Protein AF-A0A7Y5W2C7-F1 (afdb_monomer)

pLDDT: mean 95.25, std 6.73, range [52.44, 98.62]

Secondary structure (DSSP, 8-state):
-PPPHHHHHHHHHHT--GGG--TTTHHHHHHH-HHHHHHHHHHHHHT-TT--SHHHHHHHHHHHHHHHGGGS-HHHHHHHHHHHHHHHHHH-

Foldseek 3Di:
DPQDVLLVVLCVLVVHDSVPDDLVCLQVSLVVPLLSVLVSLLVVLVPDPQNPADVVSLVSLVVVQVVNPPSHDPVSSVSNSVSNVVVRVVVD

Sequence (92 aa):
MPPDLRLIQLARILGLDPAALSLAAAPSLFEAHPETLAAAFFAEAAANDDVTGPASALDYLDLRLDGFGDLVPAAAASRIRAAFEVCLNAWR

Structure (mmCIF, N/CA/C/O backbone):
data_AF-A0A7Y5W2C7-F1
#
_entry.id   AF-A0A7Y5W2C7-F1
#
loop_
_atom_site.group_PDB
_atom_site.id
_atom_site.type_symbol
_atom_site.label_atom_id
_atom_site.label_alt_id
_atom_site.label_comp_id
_atom_site.label_asym_id
_atom_site.label_entity_id
_atom_site.label_seq_id
_atom_site.pdbx_PDB_ins_code
_atom_site.Cartn_x
_atom_site.Cartn_y
_atom_site.Cartn_z
_atom_site.occupancy
_atom_site.B_iso_or_equiv
_atom_site.auth_seq_id
_atom_site.auth_comp_id
_atom_site.auth_asym_id
_atom_site.auth_atom_id
_atom_site.pdbx_PDB_model_num
ATOM 1 N N . MET A 1 1 ? 19.651 -13.077 -10.379 1.00 52.44 1 MET A N 1
ATOM 2 C CA . MET A 1 1 ? 19.216 -12.405 -9.136 1.00 52.44 1 MET A CA 1
ATOM 3 C C . MET A 1 1 ? 17.797 -12.857 -8.841 1.00 52.44 1 MET A C 1
ATOM 5 O O . MET A 1 1 ? 17.064 -13.042 -9.808 1.00 52.44 1 MET A O 1
ATOM 9 N N . PRO A 1 2 ? 17.423 -13.109 -7.577 1.00 66.00 2 PRO A N 1
ATOM 10 C CA . PRO A 1 2 ? 16.026 -13.364 -7.242 1.00 66.00 2 PRO A CA 1
ATOM 11 C C . PRO A 1 2 ? 15.167 -12.148 -7.643 1.00 66.00 2 PRO A C 1
ATOM 13 O O . PRO A 1 2 ? 15.674 -11.024 -7.597 1.00 66.00 2 PRO A O 1
ATOM 16 N N . PRO A 1 3 ? 13.912 -12.354 -8.076 1.00 78.12 3 PRO A N 1
ATOM 17 C CA . PRO A 1 3 ? 13.012 -11.252 -8.400 1.00 78.12 3 PRO A CA 1
ATOM 18 C C . PRO A 1 3 ? 12.757 -10.387 -7.158 1.00 78.12 3 PRO A C 1
ATOM 20 O O . PRO A 1 3 ? 12.626 -10.914 -6.052 1.00 78.12 3 PRO A O 1
ATOM 23 N N . ASP A 1 4 ? 12.702 -9.062 -7.336 1.00 91.00 4 ASP A N 1
ATOM 24 C CA . ASP A 1 4 ? 12.402 -8.138 -6.238 1.00 91.00 4 ASP A CA 1
ATOM 25 C C . ASP A 1 4 ? 10.981 -8.419 -5.724 1.00 91.00 4 ASP A C 1
ATOM 27 O O . ASP A 1 4 ? 9.995 -8.293 -6.458 1.00 91.00 4 ASP A O 1
ATOM 31 N N . LEU A 1 5 ? 10.879 -8.836 -4.458 1.00 94.19 5 LEU A N 1
ATOM 32 C CA . LEU A 1 5 ? 9.613 -9.225 -3.836 1.00 94.19 5 LEU A CA 1
ATOM 33 C C . LEU A 1 5 ? 8.600 -8.076 -3.825 1.00 94.19 5 LEU A C 1
ATOM 35 O O . LEU A 1 5 ? 7.399 -8.340 -3.892 1.00 94.19 5 LEU A O 1
ATOM 39 N N . ARG A 1 6 ? 9.058 -6.818 -3.800 1.00 95.62 6 ARG A N 1
ATOM 40 C CA . ARG A 1 6 ? 8.182 -5.642 -3.864 1.00 95.62 6 ARG A CA 1
ATOM 41 C C . ARG A 1 6 ? 7.473 -5.579 -5.214 1.00 95.62 6 ARG A C 1
ATOM 43 O O . ARG A 1 6 ? 6.261 -5.397 -5.260 1.00 95.62 6 ARG A O 1
ATOM 50 N N . LEU A 1 7 ? 8.188 -5.824 -6.313 1.00 95.69 7 LEU A N 1
ATOM 51 C CA . LEU A 1 7 ? 7.584 -5.851 -7.649 1.00 95.69 7 LEU A CA 1
ATOM 52 C C . LEU A 1 7 ? 6.590 -7.001 -7.801 1.00 95.69 7 LEU A C 1
ATOM 54 O O . LEU A 1 7 ? 5.524 -6.797 -8.370 1.00 95.69 7 LEU A O 1
ATOM 58 N N . ILE A 1 8 ? 6.890 -8.178 -7.245 1.00 95.69 8 ILE A N 1
ATOM 59 C CA . ILE A 1 8 ? 5.954 -9.314 -7.252 1.00 95.69 8 ILE A CA 1
ATOM 60 C C . ILE A 1 8 ? 4.672 -8.970 -6.486 1.00 95.69 8 ILE A C 1
ATOM 62 O O . ILE A 1 8 ? 3.573 -9.252 -6.964 1.00 95.69 8 ILE A O 1
ATOM 66 N N . GLN A 1 9 ? 4.794 -8.358 -5.305 1.00 95.56 9 GLN A N 1
ATOM 67 C CA . GLN A 1 9 ? 3.631 -7.952 -4.515 1.00 95.56 9 GLN A CA 1
ATOM 68 C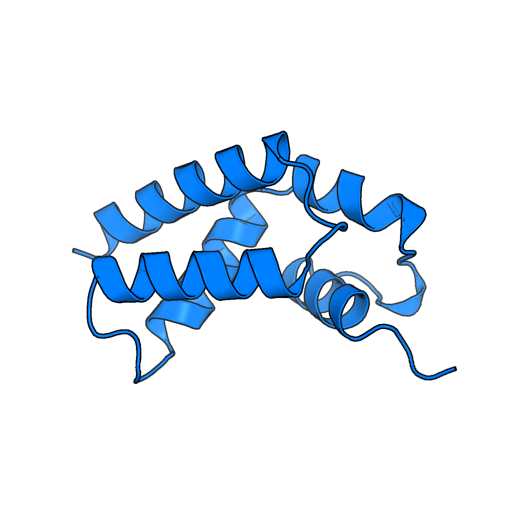 C . GLN A 1 9 ? 2.798 -6.897 -5.246 1.00 95.56 9 GLN A C 1
ATOM 70 O O . GLN A 1 9 ? 1.579 -7.044 -5.324 1.00 95.56 9 GLN A O 1
ATOM 75 N N . LEU A 1 10 ? 3.444 -5.885 -5.831 1.00 96.69 10 LEU A N 1
ATOM 76 C CA . LEU A 1 10 ? 2.770 -4.852 -6.616 1.00 96.69 10 LEU A CA 1
ATOM 77 C C . LEU A 1 10 ? 2.037 -5.452 -7.825 1.00 96.69 10 LEU A C 1
ATOM 79 O O . LEU A 1 10 ? 0.870 -5.140 -8.052 1.00 96.69 10 LEU A O 1
ATOM 83 N N . ALA A 1 11 ? 2.691 -6.364 -8.552 1.00 96.50 11 ALA A N 1
ATOM 84 C CA . ALA A 1 11 ? 2.098 -7.088 -9.673 1.00 96.50 11 ALA A CA 1
ATOM 85 C C . ALA A 1 11 ? 0.830 -7.826 -9.254 1.00 96.50 11 ALA A C 1
ATOM 87 O O . ALA A 1 11 ? -0.218 -7.677 -9.875 1.00 96.50 11 ALA A O 1
ATOM 88 N N . ARG A 1 12 ? 0.919 -8.587 -8.156 1.00 96.50 12 ARG A N 1
ATOM 89 C CA . ARG A 1 12 ? -0.195 -9.365 -7.614 1.00 96.50 12 ARG A CA 1
ATOM 90 C C . ARG A 1 12 ? -1.376 -8.469 -7.256 1.00 96.50 12 ARG A C 1
ATOM 92 O O . ARG A 1 12 ? -2.504 -8.818 -7.584 1.00 96.50 12 ARG A O 1
ATOM 99 N N . ILE A 1 13 ? -1.122 -7.342 -6.589 1.00 96.81 13 ILE A N 1
ATOM 100 C CA . ILE A 1 13 ? -2.175 -6.406 -6.174 1.00 96.81 13 ILE A CA 1
ATOM 101 C C . ILE A 1 13 ? -2.878 -5.799 -7.393 1.00 96.81 13 ILE A C 1
ATOM 103 O O . ILE A 1 13 ? -4.102 -5.699 -7.410 1.00 96.81 13 ILE A O 1
ATOM 107 N N . LEU A 1 14 ? -2.114 -5.423 -8.420 1.00 96.62 14 LEU A N 1
ATOM 108 C CA . LEU A 1 14 ? -2.645 -4.778 -9.622 1.00 96.62 14 LEU A CA 1
ATOM 109 C C . LEU A 1 14 ? -3.108 -5.769 -10.705 1.00 96.62 14 LEU A C 1
ATOM 111 O O . LEU A 1 14 ? -3.572 -5.340 -11.759 1.00 96.62 14 LEU A O 1
ATOM 115 N N . GLY A 1 15 ? -2.981 -7.081 -10.476 1.00 96.25 15 GLY A N 1
ATOM 116 C CA . GLY A 1 15 ? -3.311 -8.109 -11.469 1.00 96.25 15 GLY A CA 1
ATOM 117 C C . GLY A 1 15 ? -2.418 -8.072 -12.716 1.00 96.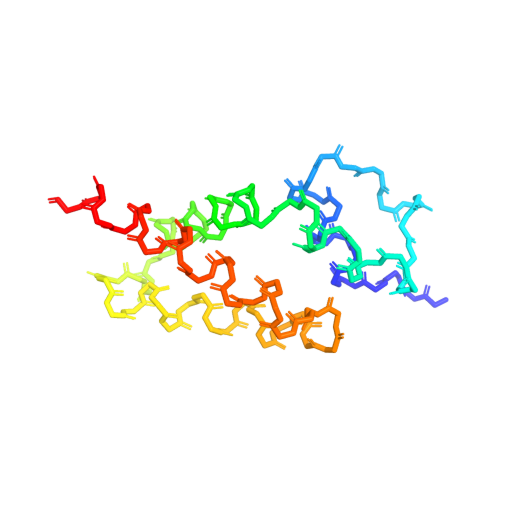25 15 GLY A C 1
ATOM 118 O O . GLY A 1 15 ? -2.875 -8.399 -13.809 1.00 96.25 15 GLY A O 1
ATOM 119 N N . LEU A 1 16 ? -1.162 -7.646 -12.566 1.00 95.56 16 LEU A N 1
ATOM 120 C CA . LEU A 1 16 ? -0.178 -7.525 -13.643 1.00 95.56 16 LEU A CA 1
ATOM 121 C C . LEU A 1 16 ? 0.780 -8.722 -13.668 1.00 95.56 16 LEU A C 1
ATOM 123 O O . LEU A 1 16 ? 0.964 -9.416 -12.668 1.00 95.56 16 LEU A O 1
ATOM 127 N N . ASP A 1 17 ? 1.442 -8.926 -14.806 1.00 93.56 17 ASP A N 1
ATOM 128 C CA . ASP A 1 17 ? 2.554 -9.872 -14.919 1.00 93.56 17 ASP A CA 1
ATOM 129 C C . ASP A 1 17 ? 3.806 -9.312 -14.205 1.00 93.56 17 ASP A C 1
ATOM 131 O O . ASP A 1 17 ? 4.301 -8.248 -14.599 1.00 93.56 17 ASP A O 1
ATOM 135 N N . PRO A 1 18 ? 4.365 -10.005 -13.189 1.00 90.56 18 PRO A N 1
ATOM 136 C CA . PRO A 1 18 ? 5.601 -9.593 -12.525 1.00 90.56 18 PRO A CA 1
ATOM 137 C C . PR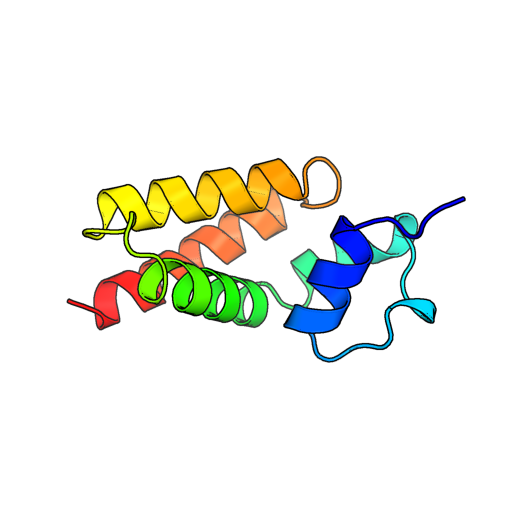O A 1 18 ? 6.782 -9.390 -13.479 1.00 90.56 18 PRO A C 1
ATOM 139 O O . PRO A 1 18 ? 7.623 -8.528 -13.225 1.00 90.56 18 PRO A O 1
ATOM 142 N N . ALA A 1 19 ? 6.859 -10.159 -14.570 1.00 90.00 19 ALA A N 1
ATOM 143 C CA . ALA A 1 19 ? 7.950 -10.059 -15.538 1.00 90.00 19 ALA A CA 1
ATOM 144 C C . ALA A 1 19 ? 7.880 -8.780 -16.392 1.00 90.00 19 ALA A C 1
ATOM 146 O O . ALA A 1 19 ? 8.889 -8.372 -16.966 1.00 90.00 19 ALA A O 1
ATOM 147 N N . ALA A 1 20 ? 6.711 -8.134 -16.456 1.00 88.75 20 ALA A N 1
ATOM 148 C CA . ALA A 1 20 ? 6.508 -6.876 -17.172 1.00 88.75 20 ALA A CA 1
ATOM 149 C C . ALA A 1 20 ? 6.859 -5.636 -16.327 1.00 88.75 20 ALA A C 1
ATOM 151 O O . ALA A 1 20 ? 6.851 -4.515 -16.839 1.00 88.75 20 ALA A O 1
ATOM 152 N N . LEU A 1 21 ? 7.160 -5.816 -15.038 1.00 93.19 21 LEU A N 1
ATOM 153 C CA . LEU A 1 21 ? 7.441 -4.729 -14.107 1.00 93.19 21 LEU A CA 1
ATOM 154 C C . LEU A 1 21 ? 8.936 -4.463 -13.967 1.00 93.19 21 LEU A C 1
ATOM 156 O O . LEU A 1 21 ? 9.776 -5.358 -14.021 1.00 93.19 21 LEU A O 1
ATOM 160 N N . SER A 1 22 ? 9.265 -3.199 -13.721 1.00 94.50 22 SER A N 1
ATOM 161 C CA . SER A 1 22 ? 10.623 -2.766 -13.406 1.00 94.50 22 SER A CA 1
ATOM 162 C C . SER A 1 22 ? 10.606 -1.770 -12.254 1.00 94.50 22 SER A C 1
ATOM 164 O O . SER A 1 22 ? 9.624 -1.053 -12.060 1.00 94.50 22 SER A O 1
ATOM 166 N N . LEU A 1 23 ? 11.715 -1.690 -11.514 1.00 93.88 23 LEU A N 1
ATOM 167 C CA . LEU A 1 23 ? 11.866 -0.735 -10.410 1.00 93.88 23 LEU A CA 1
ATOM 168 C C . LEU A 1 23 ? 11.687 0.714 -10.876 1.00 93.88 23 LEU A C 1
ATOM 170 O O . LEU A 1 23 ? 11.079 1.507 -10.172 1.00 93.88 23 LEU A O 1
ATOM 174 N N . ALA A 1 24 ? 12.151 1.040 -12.085 1.00 94.56 24 ALA A N 1
ATOM 175 C CA . ALA A 1 24 ? 12.020 2.380 -12.649 1.00 94.56 24 ALA A CA 1
ATOM 176 C C . ALA A 1 24 ? 10.561 2.764 -12.959 1.00 94.56 24 ALA A C 1
ATOM 178 O O . ALA A 1 24 ? 10.212 3.935 -12.868 1.00 94.56 24 ALA A O 1
ATOM 179 N N . ALA A 1 25 ? 9.714 1.793 -13.318 1.00 94.06 25 ALA A N 1
ATOM 180 C CA . ALA A 1 25 ? 8.309 2.032 -13.658 1.00 94.06 25 ALA A CA 1
ATOM 181 C C . ALA A 1 25 ? 7.355 1.892 -12.458 1.00 94.06 25 ALA A C 1
ATOM 183 O O . ALA A 1 25 ? 6.227 2.379 -12.515 1.00 94.06 25 ALA A O 1
ATOM 184 N N . ALA A 1 26 ? 7.786 1.233 -11.376 1.00 96.12 26 ALA A N 1
ATOM 185 C CA . ALA A 1 26 ? 6.947 0.979 -10.208 1.00 96.12 26 ALA A CA 1
ATOM 186 C C . ALA A 1 26 ? 6.367 2.255 -9.563 1.00 96.12 26 ALA A C 1
ATOM 188 O O . ALA A 1 26 ? 5.162 2.254 -9.308 1.00 96.12 26 ALA A O 1
ATOM 189 N N . PRO A 1 27 ? 7.123 3.359 -9.379 1.00 97.56 27 PRO A N 1
ATOM 190 C CA . PRO A 1 27 ? 6.573 4.594 -8.816 1.00 97.56 27 PRO A CA 1
ATOM 191 C C . PRO A 1 27 ? 5.343 5.126 -9.561 1.00 97.56 27 PRO A C 1
ATOM 193 O O . PRO A 1 27 ? 4.359 5.520 -8.936 1.00 97.56 27 PRO A O 1
ATOM 196 N N . SER A 1 28 ? 5.344 5.064 -10.896 1.00 97.06 28 SER A N 1
ATOM 197 C CA . SER A 1 28 ? 4.213 5.525 -11.711 1.00 97.06 28 SER A CA 1
ATOM 198 C C . SER A 1 28 ? 2.953 4.678 -11.517 1.00 97.06 28 SER A C 1
ATOM 200 O O . SER A 1 28 ? 1.847 5.182 -11.688 1.00 97.06 28 SER A O 1
ATOM 202 N N . LEU A 1 29 ? 3.088 3.409 -11.122 1.00 97.56 29 LEU A N 1
ATOM 203 C CA . LEU A 1 29 ? 1.940 2.551 -10.819 1.00 97.56 29 LEU A CA 1
ATOM 204 C C . LEU A 1 29 ? 1.296 2.909 -9.481 1.00 97.56 29 LEU A C 1
ATOM 206 O O . LEU A 1 29 ? 0.071 2.881 -9.376 1.00 97.56 29 LEU A O 1
ATOM 210 N N . PHE A 1 30 ? 2.097 3.304 -8.486 1.00 97.94 30 PHE A N 1
ATOM 211 C CA . PHE A 1 30 ? 1.575 3.851 -7.232 1.00 97.94 30 PHE A CA 1
ATOM 212 C C . PHE A 1 30 ? 0.772 5.134 -7.467 1.00 97.94 30 PHE A C 1
ATOM 214 O O . PHE A 1 30 ? -0.286 5.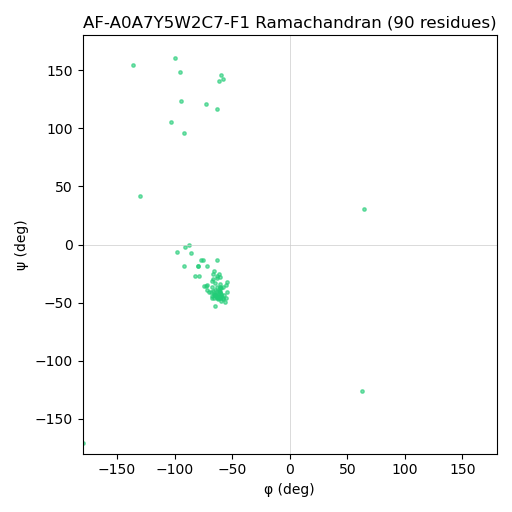322 -6.870 1.00 97.94 30 PHE A O 1
ATOM 221 N N . GLU A 1 31 ? 1.237 6.002 -8.366 1.00 97.25 31 GLU A N 1
ATOM 222 C CA . GLU A 1 31 ? 0.534 7.242 -8.716 1.00 97.25 31 GLU A CA 1
ATOM 223 C C . GLU A 1 31 ? -0.739 7.012 -9.542 1.00 97.25 31 GLU A C 1
ATOM 225 O O . GLU A 1 31 ? -1.719 7.752 -9.379 1.00 97.25 31 GLU A O 1
ATOM 230 N N . ALA A 1 32 ? -0.727 5.999 -10.414 1.00 97.88 32 ALA A N 1
ATOM 231 C CA . ALA A 1 32 ? -1.839 5.669 -11.301 1.00 97.88 32 ALA A CA 1
ATOM 232 C C . ALA A 1 32 ? -2.970 4.892 -10.610 1.00 97.88 32 ALA A C 1
ATOM 234 O O . ALA A 1 32 ? -4.118 4.997 -11.039 1.00 97.88 32 ALA A O 1
ATOM 235 N N . HIS A 1 33 ? -2.665 4.129 -9.554 1.00 97.88 33 HIS A N 1
ATOM 236 C CA . HIS A 1 33 ? -3.622 3.219 -8.910 1.00 97.88 33 HIS A CA 1
ATOM 237 C C . HIS A 1 33 ? -3.724 3.343 -7.373 1.00 97.88 33 HIS A C 1
ATOM 239 O O . HIS A 1 33 ? -3.814 2.315 -6.693 1.00 97.88 33 HIS A O 1
ATOM 245 N N . PRO A 1 34 ? -3.730 4.550 -6.774 1.00 97.81 34 PRO A N 1
ATOM 246 C CA . PRO A 1 34 ? -3.692 4.677 -5.320 1.00 97.81 34 PRO A CA 1
ATOM 247 C C . PRO A 1 34 ? -4.942 4.109 -4.637 1.00 97.81 34 PRO A C 1
ATOM 249 O O . PRO A 1 34 ? -4.832 3.532 -3.558 1.00 97.81 34 PRO A O 1
ATOM 252 N N . GLU A 1 35 ? -6.117 4.200 -5.260 1.00 97.88 35 GLU A N 1
ATOM 253 C CA . GLU A 1 35 ? -7.368 3.682 -4.699 1.00 97.88 35 GLU A CA 1
ATOM 254 C C . GLU A 1 35 ? -7.413 2.145 -4.728 1.00 97.88 35 GLU A C 1
ATOM 256 O O . GLU A 1 35 ? -7.845 1.516 -3.761 1.00 97.88 35 GLU A O 1
ATOM 261 N N . THR A 1 36 ? -6.914 1.521 -5.801 1.00 98.12 36 THR A N 1
ATOM 262 C CA . THR A 1 36 ? -6.788 0.056 -5.895 1.00 98.12 36 THR A CA 1
ATOM 263 C C . THR A 1 36 ? -5.811 -0.478 -4.853 1.00 98.12 36 THR A C 1
ATOM 265 O O . THR A 1 36 ? -6.109 -1.463 -4.177 1.00 98.12 36 THR A O 1
ATOM 268 N N . LEU A 1 37 ? -4.665 0.188 -4.691 1.00 98.31 37 LEU A N 1
ATOM 269 C CA . LEU A 1 37 ? -3.672 -0.165 -3.678 1.00 98.31 37 LEU A CA 1
ATOM 270 C C . LEU A 1 37 ? -4.239 -0.009 -2.266 1.00 98.31 37 LEU A C 1
ATOM 272 O O . LEU A 1 37 ? -4.114 -0.926 -1.459 1.00 98.31 3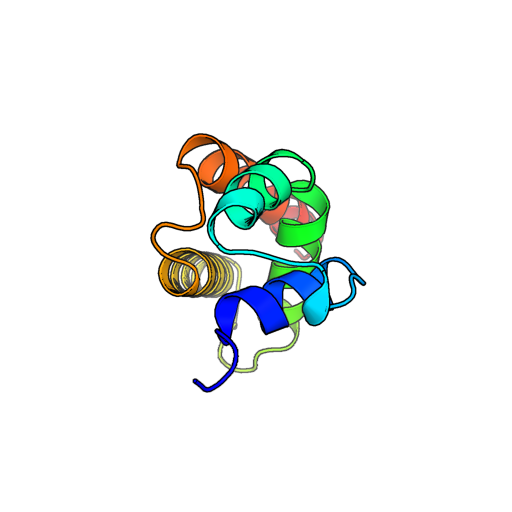7 LEU A O 1
ATOM 276 N N . ALA A 1 38 ? -4.916 1.106 -1.985 1.00 98.56 38 ALA A N 1
ATOM 277 C CA . ALA A 1 38 ? -5.561 1.341 -0.698 1.00 98.56 38 ALA A CA 1
ATOM 278 C C . ALA A 1 38 ? -6.591 0.254 -0.361 1.00 98.56 38 ALA A C 1
ATOM 280 O O . ALA A 1 38 ? -6.555 -0.298 0.736 1.00 98.56 38 ALA A O 1
ATOM 281 N N . ALA A 1 39 ? -7.461 -0.105 -1.309 1.00 98.25 39 ALA A N 1
ATOM 282 C CA . ALA A 1 39 ? -8.448 -1.164 -1.113 1.00 98.25 39 ALA A CA 1
ATOM 283 C C . ALA A 1 39 ? -7.795 -2.536 -0.872 1.00 98.25 39 ALA A C 1
ATOM 285 O O . ALA A 1 39 ? -8.243 -3.286 -0.005 1.00 98.25 39 ALA A O 1
ATOM 286 N N . ALA A 1 40 ? -6.719 -2.856 -1.597 1.00 98.31 40 ALA A N 1
ATOM 287 C CA . ALA A 1 40 ? -5.984 -4.102 -1.404 1.00 98.31 40 ALA A CA 1
ATOM 288 C C . ALA A 1 40 ? -5.294 -4.157 -0.033 1.00 98.31 40 ALA A C 1
ATOM 290 O O . ALA A 1 40 ? -5.433 -5.151 0.675 1.00 98.31 40 ALA A O 1
ATOM 291 N N . PHE A 1 41 ? -4.611 -3.085 0.378 1.00 98.38 41 PHE A N 1
ATOM 292 C CA . PHE A 1 41 ? -4.005 -3.010 1.709 1.00 98.38 41 PHE A CA 1
ATOM 293 C C . PHE A 1 41 ? -5.055 -3.060 2.814 1.00 98.38 41 PHE A C 1
ATOM 295 O O . PHE A 1 41 ? -4.815 -3.675 3.848 1.00 98.38 41 PHE A O 1
ATOM 302 N N . PHE A 1 42 ? -6.224 -2.453 2.604 1.00 98.44 42 PHE A N 1
ATOM 303 C CA . PHE A 1 42 ? -7.317 -2.525 3.566 1.00 98.44 42 PHE A CA 1
ATOM 304 C C . PHE A 1 42 ? -7.846 -3.957 3.698 1.00 98.44 42 PHE A C 1
ATOM 306 O O . PHE A 1 42 ? -8.042 -4.430 4.813 1.00 98.44 42 PHE A O 1
ATOM 313 N N . ALA A 1 43 ? -8.021 -4.673 2.584 1.00 97.94 43 ALA A N 1
ATOM 314 C CA . ALA A 1 43 ? -8.427 -6.076 2.610 1.00 97.94 43 ALA A CA 1
ATOM 315 C C . ALA A 1 43 ? -7.395 -6.963 3.328 1.00 97.94 43 ALA A C 1
ATOM 317 O O . ALA A 1 43 ? -7.773 -7.845 4.096 1.00 97.94 43 ALA A O 1
ATOM 318 N N . GLU A 1 44 ? -6.100 -6.712 3.117 1.00 97.81 44 GLU A N 1
ATOM 319 C CA . GLU A 1 44 ? -5.030 -7.397 3.848 1.00 97.81 44 GLU A CA 1
ATOM 320 C C . GLU A 1 44 ? -5.060 -7.071 5.349 1.00 97.81 44 GLU A C 1
ATOM 322 O O . GLU A 1 44 ? -4.944 -7.983 6.164 1.00 97.81 44 GLU A O 1
ATOM 327 N N . ALA A 1 45 ? -5.265 -5.803 5.718 1.00 97.81 45 ALA A N 1
ATOM 328 C CA . ALA A 1 45 ? -5.382 -5.379 7.111 1.00 97.81 45 ALA A CA 1
ATOM 329 C C . ALA A 1 45 ? -6.594 -6.028 7.793 1.00 97.81 45 ALA A C 1
ATOM 331 O O . ALA A 1 45 ? -6.459 -6.592 8.869 1.00 97.81 45 ALA A O 1
ATOM 332 N N . ALA A 1 46 ? -7.764 -6.012 7.153 1.00 96.94 46 ALA A N 1
ATOM 333 C CA . ALA A 1 46 ? -8.994 -6.588 7.696 1.00 96.94 46 ALA A CA 1
ATOM 334 C C . ALA A 1 46 ? -8.934 -8.119 7.858 1.00 96.94 46 ALA A C 1
ATOM 336 O O . ALA A 1 46 ? -9.689 -8.679 8.650 1.00 96.94 46 ALA A O 1
ATOM 337 N N . ALA A 1 47 ? -8.060 -8.795 7.105 1.00 97.19 47 ALA A N 1
ATOM 338 C CA . ALA A 1 47 ? -7.823 -10.233 7.207 1.00 97.19 47 ALA A CA 1
ATOM 339 C C . ALA A 1 47 ? -6.692 -10.601 8.187 1.00 97.19 47 ALA A C 1
ATOM 341 O O . ALA A 1 47 ? -6.401 -11.785 8.350 1.00 97.19 47 ALA A O 1
ATOM 342 N N . ASN A 1 48 ? -6.022 -9.616 8.791 1.00 97.06 48 ASN A N 1
ATOM 343 C CA . ASN A 1 48 ? -4.913 -9.838 9.708 1.00 97.06 48 ASN A CA 1
ATOM 344 C C . ASN A 1 48 ? -5.407 -9.852 11.162 1.00 97.06 48 ASN A C 1
ATOM 346 O O . ASN A 1 48 ? -5.965 -8.864 11.633 1.00 97.06 48 ASN A O 1
ATOM 350 N N . ASP A 1 49 ? -5.141 -10.942 11.884 1.00 96.62 49 ASP A N 1
ATOM 351 C CA . ASP A 1 49 ? -5.550 -11.125 13.284 1.00 96.62 49 ASP A CA 1
ATOM 352 C C . ASP A 1 49 ? -4.945 -10.077 14.242 1.00 96.62 49 ASP A C 1
ATOM 354 O O . ASP A 1 49 ? -5.540 -9.769 15.276 1.00 96.62 49 ASP A O 1
ATOM 358 N N . ASP A 1 50 ? -3.794 -9.489 13.893 1.00 96.19 50 ASP A N 1
ATOM 359 C CA . ASP A 1 50 ? -3.153 -8.427 14.683 1.00 96.19 50 ASP A CA 1
ATOM 360 C C . ASP A 1 50 ? -3.844 -7.057 14.507 1.00 96.19 50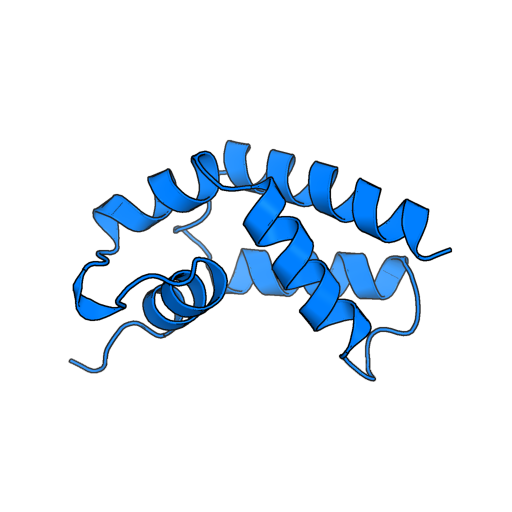 ASP A C 1
ATOM 362 O O . ASP A 1 50 ? -3.615 -6.123 15.286 1.00 96.19 50 ASP A O 1
ATOM 366 N N . VAL A 1 51 ? -4.713 -6.909 13.500 1.00 97.44 51 VAL A N 1
ATOM 367 C CA . VAL A 1 51 ? -5.472 -5.680 13.242 1.00 97.44 51 VAL A CA 1
ATOM 368 C C . VAL A 1 51 ? -6.813 -5.754 13.968 1.00 97.44 51 VAL A C 1
ATOM 370 O O . VAL A 1 51 ? -7.805 -6.288 13.484 1.00 97.44 51 VAL A O 1
ATOM 373 N N . THR A 1 52 ? -6.854 -5.157 15.156 1.00 95.81 52 THR A N 1
ATOM 374 C CA . THR A 1 52 ? -8.010 -5.218 16.070 1.00 95.81 52 THR A CA 1
ATOM 375 C C . THR A 1 52 ? -8.928 -3.997 15.996 1.00 95.81 52 THR A C 1
ATOM 377 O O . THR A 1 52 ? -9.997 -3.974 16.606 1.00 95.81 52 THR A O 1
ATOM 380 N N . GLY A 1 53 ? -8.542 -2.966 15.244 1.00 95.38 53 GLY A N 1
ATOM 381 C CA . GLY A 1 53 ? -9.353 -1.774 15.043 1.00 95.38 53 GLY A CA 1
ATOM 382 C C . GLY A 1 53 ? -8.699 -0.729 14.13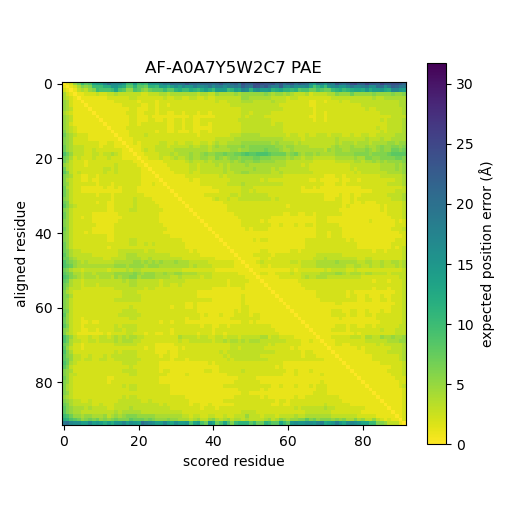6 1.00 95.38 53 GLY A C 1
ATOM 383 O O . GLY A 1 53 ? -7.657 -0.986 13.528 1.00 95.38 53 GLY A O 1
ATOM 384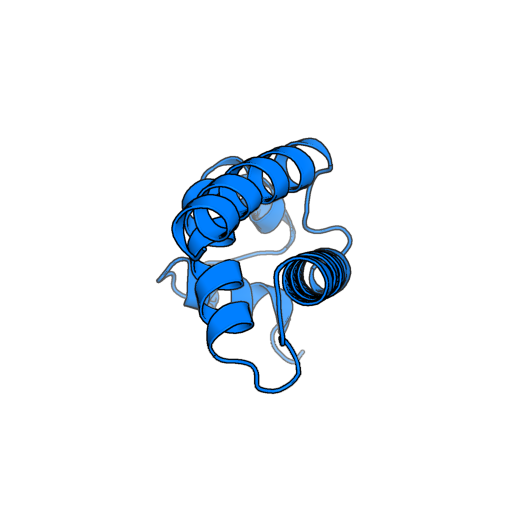 N N . PRO A 1 54 ? -9.291 0.479 14.047 1.00 96.19 54 PRO A N 1
ATOM 385 C CA . PRO A 1 54 ? -8.837 1.505 13.111 1.00 96.19 54 PRO A CA 1
ATOM 386 C C . PRO A 1 54 ? -7.388 1.959 13.316 1.00 96.19 54 PRO A C 1
ATOM 388 O O . PRO A 1 54 ? -6.692 2.194 12.337 1.00 96.19 54 PRO A O 1
ATOM 391 N N . ALA A 1 55 ? -6.924 2.061 14.566 1.00 96.38 55 ALA A N 1
ATOM 392 C CA . ALA A 1 55 ? -5.552 2.475 14.864 1.00 96.38 55 ALA A CA 1
ATOM 393 C C . ALA A 1 55 ? -4.529 1.446 14.353 1.00 96.38 55 ALA A C 1
ATOM 395 O O . ALA A 1 55 ? -3.680 1.786 13.539 1.00 96.38 55 ALA A O 1
ATOM 396 N N . SER A 1 56 ? -4.692 0.168 14.716 1.00 97.75 56 SER A N 1
ATOM 397 C CA . SER A 1 56 ? -3.816 -0.911 14.238 1.00 97.75 56 SER A CA 1
ATOM 398 C C . SER A 1 56 ? -3.882 -1.112 12.719 1.00 97.75 56 SER A C 1
ATOM 400 O O . SER A 1 56 ? -2.919 -1.572 12.117 1.00 97.75 56 SER A O 1
ATOM 402 N N . ALA A 1 57 ? -5.003 -0.769 12.074 1.00 97.81 57 ALA A N 1
ATOM 403 C CA . ALA A 1 57 ? -5.115 -0.833 10.618 1.00 97.81 57 ALA A CA 1
ATOM 404 C C . ALA A 1 57 ? -4.312 0.278 9.920 1.00 97.81 57 ALA A C 1
ATOM 406 O O . ALA A 1 57 ? -3.738 0.041 8.859 1.00 97.81 57 ALA A O 1
ATOM 407 N N . LEU A 1 58 ? -4.250 1.476 10.514 1.00 97.88 58 LEU A N 1
ATOM 408 C CA . LEU A 1 58 ? -3.376 2.551 10.039 1.00 97.88 58 LEU A CA 1
ATOM 409 C C . LEU A 1 58 ? -1.900 2.198 10.256 1.00 97.88 58 LEU A C 1
ATOM 411 O O . LEU A 1 58 ? -1.104 2.384 9.340 1.00 97.88 58 LEU A O 1
ATOM 415 N N . ASP A 1 59 ? -1.555 1.607 11.404 1.00 98.06 59 ASP A N 1
ATOM 416 C CA . ASP A 1 59 ? -0.197 1.102 11.650 1.00 98.06 59 ASP A CA 1
ATOM 417 C C . ASP A 1 59 ? 0.185 0.023 10.621 1.00 98.06 59 ASP A C 1
ATOM 419 O O . ASP A 1 59 ? 1.294 0.025 10.085 1.00 98.06 59 ASP A O 1
ATOM 423 N N . TYR A 1 60 ? -0.752 -0.871 10.280 1.00 98.19 60 TYR A N 1
ATOM 424 C CA . TYR A 1 60 ? -0.551 -1.865 9.225 1.00 98.19 60 TYR A CA 1
ATOM 425 C C . TYR A 1 60 ? -0.287 -1.211 7.865 1.00 98.19 60 TYR A C 1
ATOM 427 O O . TYR A 1 60 ? 0.640 -1.620 7.164 1.00 98.19 60 TYR A O 1
ATOM 435 N N . LEU A 1 61 ? -1.069 -0.193 7.485 1.00 98.50 61 LEU A N 1
ATOM 436 C CA . LEU A 1 61 ? -0.840 0.542 6.241 1.00 98.50 61 LEU A CA 1
ATOM 437 C C . LEU A 1 61 ? 0.569 1.145 6.206 1.00 98.50 61 LEU A C 1
ATOM 439 O O . LEU A 1 61 ? 1.260 1.004 5.197 1.00 98.50 61 LEU A O 1
ATOM 443 N N . ASP A 1 62 ? 0.997 1.776 7.296 1.00 98.25 62 ASP A N 1
ATOM 444 C CA . ASP A 1 62 ? 2.305 2.427 7.372 1.00 98.25 62 ASP A CA 1
ATOM 445 C C . ASP A 1 62 ? 3.440 1.411 7.214 1.00 98.25 62 ASP A C 1
ATOM 447 O O . ASP A 1 62 ? 4.321 1.606 6.376 1.00 98.25 62 ASP A O 1
ATOM 451 N N . LEU A 1 63 ? 3.337 0.251 7.870 1.00 97.81 63 LEU A N 1
ATOM 452 C CA . LEU A 1 63 ? 4.270 -0.861 7.665 1.00 97.81 63 LEU A CA 1
ATOM 453 C C . LEU A 1 63 ? 4.288 -1.365 6.212 1.00 97.81 63 LEU A C 1
ATOM 455 O O . LEU A 1 63 ? 5.350 -1.731 5.698 1.00 97.81 63 LEU A O 1
ATOM 459 N N . ARG A 1 64 ? 3.136 -1.404 5.526 1.00 97.56 64 ARG A N 1
ATOM 460 C CA . ARG A 1 64 ? 3.085 -1.808 4.109 1.00 97.56 64 ARG A CA 1
ATOM 461 C C . ARG A 1 64 ? 3.771 -0.781 3.216 1.00 97.56 64 ARG A C 1
ATOM 463 O O . ARG A 1 64 ? 4.562 -1.189 2.366 1.00 97.56 64 ARG A O 1
ATOM 470 N N . LEU A 1 65 ? 3.505 0.512 3.401 1.00 97.94 65 LEU A N 1
ATOM 471 C CA . LEU A 1 65 ? 4.133 1.581 2.616 1.00 97.94 65 LEU A CA 1
ATOM 472 C C . LEU A 1 65 ? 5.652 1.616 2.837 1.00 97.94 65 LEU A C 1
ATOM 474 O O . LEU A 1 65 ? 6.403 1.639 1.858 1.00 97.94 65 LEU A O 1
ATOM 478 N N . ASP A 1 66 ? 6.102 1.495 4.086 1.00 97.38 66 ASP A N 1
ATOM 479 C CA . ASP A 1 66 ? 7.525 1.396 4.432 1.00 97.38 66 ASP A CA 1
ATOM 480 C C . ASP A 1 66 ? 8.187 0.165 3.794 1.00 97.38 66 ASP A C 1
ATOM 482 O O . ASP A 1 66 ? 9.322 0.237 3.319 1.00 97.38 66 ASP A O 1
ATOM 486 N N . GLY A 1 67 ? 7.464 -0.956 3.701 1.00 96.62 67 GLY A N 1
ATOM 487 C CA . GLY A 1 67 ? 7.932 -2.170 3.028 1.00 96.62 67 GLY A CA 1
ATOM 488 C C . GLY A 1 67 ? 8.183 -2.000 1.523 1.00 96.62 67 GLY A C 1
ATOM 489 O O . GLY A 1 67 ? 9.048 -2.679 0.961 1.00 96.62 67 GLY A O 1
ATOM 490 N N . PHE A 1 68 ? 7.468 -1.089 0.857 1.00 96.31 68 PHE A N 1
ATOM 491 C CA . PHE A 1 68 ? 7.754 -0.712 -0.532 1.00 96.31 68 PHE A CA 1
ATOM 492 C C . PHE A 1 68 ? 8.877 0.329 -0.635 1.00 96.31 68 PHE A C 1
ATOM 494 O O . PHE A 1 68 ? 9.610 0.335 -1.632 1.00 96.31 68 PHE A O 1
ATOM 501 N N . GLY A 1 69 ? 9.061 1.142 0.406 1.00 95.69 69 GLY A N 1
ATOM 502 C CA . GLY A 1 69 ? 10.184 2.058 0.566 1.00 95.69 69 GLY A CA 1
ATOM 503 C C . GLY A 1 69 ? 10.228 3.129 -0.522 1.00 95.69 69 GLY A C 1
ATOM 504 O O . GLY A 1 69 ? 9.248 3.823 -0.782 1.00 95.69 69 GLY A O 1
ATOM 505 N N . ASP A 1 70 ? 11.374 3.239 -1.191 1.00 94.94 70 ASP A N 1
ATOM 506 C CA . ASP A 1 70 ? 11.646 4.237 -2.231 1.00 94.94 70 ASP A CA 1
ATOM 507 C C . ASP A 1 70 ? 10.760 4.116 -3.483 1.00 94.94 70 ASP A C 1
ATOM 509 O O . ASP A 1 70 ? 10.700 5.044 -4.290 1.00 94.94 70 ASP A O 1
ATOM 513 N N . LEU A 1 71 ? 10.036 3.003 -3.637 1.00 96.75 71 LEU A N 1
ATOM 514 C CA . LEU A 1 71 ? 9.096 2.804 -4.739 1.00 96.75 71 LEU A CA 1
ATOM 515 C C . LEU A 1 71 ? 7.792 3.589 -4.580 1.00 96.75 71 LEU A C 1
ATOM 517 O O . LEU A 1 71 ? 7.049 3.677 -5.556 1.00 96.75 71 LEU A O 1
ATOM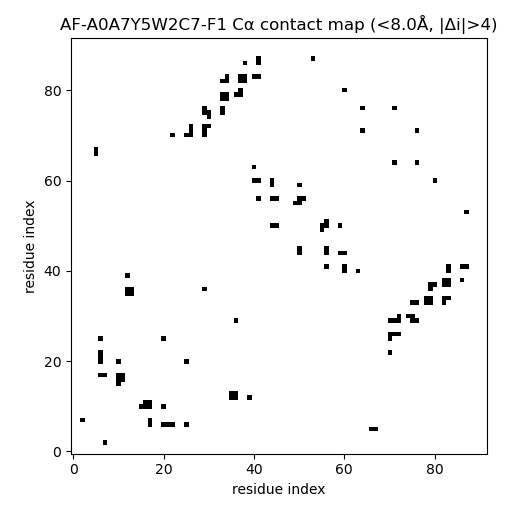 521 N N . VAL A 1 72 ? 7.498 4.134 -3.394 1.00 98.00 72 VAL A N 1
ATOM 522 C CA . VAL A 1 72 ? 6.263 4.886 -3.132 1.00 98.00 72 VAL A CA 1
ATOM 523 C C . VAL A 1 72 ? 6.560 6.386 -3.108 1.00 98.00 72 VAL A C 1
ATOM 525 O O . VAL A 1 72 ? 7.085 6.899 -2.118 1.00 98.00 72 VAL A O 1
ATOM 528 N N . PRO A 1 73 ? 6.188 7.146 -4.154 1.00 97.62 73 PRO A N 1
ATOM 529 C CA . PRO A 1 73 ? 6.273 8.599 -4.107 1.00 97.62 73 PRO A CA 1
ATOM 530 C C . PRO A 1 73 ? 5.449 9.166 -2.950 1.00 97.62 73 PRO A C 1
ATOM 532 O O . PRO A 1 73 ? 4.326 8.725 -2.707 1.00 97.62 73 PRO A O 1
ATOM 535 N N . ALA A 1 74 ? 5.945 10.216 -2.290 1.00 97.00 74 ALA A N 1
ATOM 536 C CA . ALA A 1 74 ? 5.241 10.857 -1.172 1.00 97.00 74 ALA A CA 1
ATOM 537 C C . ALA A 1 74 ? 3.815 11.324 -1.543 1.00 97.00 74 ALA A C 1
ATOM 539 O O . ALA A 1 74 ? 2.886 11.238 -0.733 1.00 97.00 74 ALA A O 1
ATOM 540 N N . ALA A 1 75 ? 3.624 11.769 -2.790 1.00 97.00 75 ALA A N 1
ATOM 541 C CA . ALA A 1 75 ? 2.315 12.141 -3.319 1.00 97.00 75 ALA A CA 1
ATOM 542 C C . ALA A 1 75 ? 1.371 10.929 -3.431 1.00 97.00 75 ALA A C 1
ATOM 544 O O . ALA A 1 75 ? 0.203 11.022 -3.051 1.00 97.00 75 ALA A O 1
ATOM 545 N N . ALA A 1 76 ? 1.875 9.782 -3.898 1.00 97.94 76 ALA A N 1
ATOM 546 C CA . ALA A 1 76 ? 1.105 8.543 -3.958 1.00 97.94 76 ALA A CA 1
ATOM 547 C C . ALA A 1 76 ? 0.789 8.012 -2.554 1.00 97.94 76 ALA A C 1
ATOM 549 O O . ALA A 1 76 ? -0.363 7.685 -2.287 1.00 97.94 76 ALA A O 1
ATOM 550 N N . ALA A 1 77 ? 1.762 8.015 -1.635 1.00 98.31 77 ALA A N 1
ATOM 551 C CA . ALA A 1 77 ? 1.565 7.607 -0.241 1.00 98.31 77 ALA A CA 1
ATOM 552 C C . ALA A 1 77 ? 0.427 8.396 0.427 1.00 98.31 77 ALA A C 1
ATOM 554 O O . ALA A 1 77 ? -0.475 7.809 1.023 1.00 98.31 77 ALA A O 1
ATOM 555 N N . SER A 1 78 ? 0.417 9.722 0.250 1.00 98.12 78 SER A N 1
ATOM 556 C CA . SER A 1 78 ? -0.645 10.595 0.770 1.00 98.12 78 SER A CA 1
ATOM 557 C C . SER A 1 78 ? -2.025 10.230 0.210 1.00 98.12 78 SER A C 1
ATOM 559 O O . SER A 1 78 ? -3.005 10.178 0.952 1.00 98.12 78 SER A O 1
ATOM 561 N N . ARG A 1 79 ? -2.114 9.940 -1.096 1.00 98.44 79 ARG A N 1
ATOM 562 C CA . ARG A 1 79 ? -3.376 9.552 -1.750 1.00 98.44 79 ARG A CA 1
ATOM 563 C C . ARG A 1 79 ? -3.852 8.165 -1.323 1.00 98.44 79 ARG A C 1
ATOM 565 O O . ARG A 1 79 ? -5.041 7.995 -1.072 1.00 98.44 79 ARG A O 1
ATOM 572 N N . ILE A 1 80 ? -2.939 7.202 -1.204 1.00 98.62 80 ILE A N 1
ATOM 573 C CA . ILE A 1 80 ? -3.240 5.849 -0.716 1.00 98.62 80 ILE A CA 1
ATOM 574 C C . ILE A 1 80 ? -3.775 5.926 0.713 1.00 98.62 80 ILE A C 1
ATOM 576 O O . ILE A 1 80 ? -4.808 5.330 0.997 1.00 98.62 80 ILE A O 1
ATOM 580 N N . ARG A 1 81 ? -3.133 6.708 1.592 1.00 98.62 81 ARG A N 1
ATOM 581 C CA . ARG A 1 81 ? -3.601 6.909 2.970 1.00 98.62 81 ARG A CA 1
ATOM 582 C C . ARG A 1 81 ? -5.007 7.504 3.013 1.00 98.62 81 ARG A C 1
ATOM 584 O O . ARG A 1 81 ? -5.873 6.945 3.677 1.00 98.62 81 ARG A O 1
ATOM 591 N N . ALA A 1 82 ? -5.264 8.565 2.248 1.00 98.38 82 ALA A N 1
ATOM 592 C CA . ALA A 1 82 ? -6.596 9.165 2.179 1.00 98.38 82 ALA A CA 1
ATOM 593 C C . ALA A 1 82 ? -7.663 8.170 1.678 1.00 98.38 82 ALA A C 1
ATOM 595 O O . ALA A 1 82 ? -8.748 8.085 2.250 1.00 98.38 82 ALA A O 1
ATOM 596 N N . ALA A 1 83 ? -7.360 7.380 0.643 1.00 98.50 83 ALA A N 1
ATOM 597 C CA . ALA A 1 83 ? -8.275 6.357 0.135 1.00 98.50 83 ALA A CA 1
ATOM 598 C C . ALA A 1 83 ? -8.486 5.205 1.139 1.00 98.50 83 ALA A C 1
ATOM 600 O O . ALA A 1 83 ? -9.601 4.708 1.285 1.00 98.50 83 ALA A O 1
ATOM 601 N N . PHE A 1 84 ? -7.448 4.815 1.879 1.00 98.56 84 PHE A N 1
ATOM 602 C CA . PHE A 1 84 ? -7.529 3.782 2.912 1.00 98.56 84 PHE A CA 1
ATOM 603 C C . PHE A 1 84 ? -8.401 4.228 4.091 1.00 98.56 84 PHE A C 1
ATOM 605 O O . PHE A 1 84 ? -9.212 3.453 4.595 1.00 98.56 84 PHE A O 1
ATOM 612 N N . GLU A 1 85 ? -8.297 5.494 4.503 1.00 97.81 85 GLU A N 1
ATOM 613 C CA . GLU A 1 85 ? -9.158 6.077 5.538 1.00 97.81 85 GLU A CA 1
ATOM 614 C C . GLU A 1 85 ? -10.642 6.055 5.143 1.00 97.81 85 GLU A C 1
ATOM 616 O O . GLU A 1 85 ? -11.504 5.828 5.995 1.00 97.81 85 GLU A O 1
ATOM 621 N N . VAL A 1 86 ? -10.962 6.220 3.853 1.00 98.00 86 VAL A N 1
ATOM 622 C CA . VAL A 1 86 ? -12.337 6.049 3.353 1.00 98.00 86 VAL A CA 1
ATOM 623 C C . VAL A 1 86 ? -12.818 4.611 3.573 1.00 98.00 86 VAL A C 1
ATOM 625 O O . VAL A 1 86 ? -13.923 4.419 4.083 1.00 98.00 86 VAL A O 1
ATOM 628 N N . CYS A 1 87 ? -11.992 3.605 3.266 1.00 97.06 87 CYS A N 1
ATOM 629 C CA . CYS A 1 87 ? -12.316 2.200 3.537 1.00 97.06 87 CYS A CA 1
ATOM 630 C C . CYS A 1 87 ? -12.500 1.934 5.040 1.00 97.06 87 CYS A C 1
ATOM 632 O O . CYS A 1 87 ? -13.484 1.310 5.437 1.00 97.06 87 CYS A O 1
ATOM 634 N N . LEU A 1 88 ? -11.608 2.463 5.885 1.00 95.62 88 LEU A N 1
ATOM 635 C CA . LEU A 1 88 ? -11.703 2.317 7.340 1.00 95.62 88 LEU A CA 1
ATOM 636 C C . LEU A 1 88 ? -12.982 2.912 7.920 1.00 95.62 88 LEU A C 1
ATOM 638 O O . LEU A 1 88 ? -13.574 2.330 8.826 1.00 95.62 88 LEU A O 1
ATOM 642 N N . ASN A 1 89 ? -13.403 4.074 7.428 1.00 94.56 89 ASN A N 1
ATOM 643 C CA . ASN A 1 89 ? -14.625 4.712 7.904 1.00 94.56 89 ASN A CA 1
ATOM 644 C C . ASN A 1 89 ? -15.877 3.906 7.533 1.00 94.56 89 ASN A C 1
ATOM 646 O O . ASN A 1 89 ? -16.841 3.938 8.290 1.00 94.56 89 ASN A O 1
ATOM 650 N N . ALA A 1 90 ? -15.853 3.171 6.418 1.00 93.12 90 ALA A N 1
ATOM 651 C CA . ALA A 1 90 ? -16.949 2.300 5.992 1.00 93.12 90 ALA A CA 1
ATOM 652 C C . ALA A 1 90 ? -16.990 0.945 6.724 1.00 93.12 90 ALA A C 1
ATOM 654 O O . ALA A 1 90 ? -18.012 0.269 6.687 1.00 93.12 90 ALA A O 1
ATOM 655 N N . TRP A 1 91 ? -15.887 0.533 7.354 1.00 89.81 91 TRP A N 1
ATOM 656 C CA . TRP A 1 91 ? -15.789 -0.727 8.101 1.00 89.81 91 TRP A CA 1
ATOM 657 C C . TRP A 1 91 ? -16.400 -0.663 9.509 1.00 89.81 91 TRP A C 1
ATOM 659 O O . TRP A 1 91 ? -16.675 -1.702 10.105 1.00 89.81 91 TRP A O 1
ATOM 669 N N . ARG A 1 92 ? -16.585 0.550 10.036 1.00 69.88 92 ARG A N 1
ATOM 670 C CA . ARG A 1 92 ? -17.166 0.811 11.359 1.00 69.88 92 ARG A CA 1
ATOM 671 C C . ARG A 1 92 ? -18.665 0.540 11.388 1.00 69.88 92 ARG A C 1
ATOM 673 O O . ARG A 1 92 ? -19.122 0.051 12.442 1.00 69.88 92 ARG A O 1
#

Solvent-accessible surface area (backbone atoms only — not comparable to full-atom values): 5228 Å² total; per-residue (Å²): 129,83,80,61,64,59,53,44,50,51,16,62,75,71,74,47,64,49,87,79,59,48,80,87,55,43,34,60,49,40,62,73,38,24,58,62,51,15,52,51,53,46,54,55,32,75,71,32,87,85,37,82,46,73,68,46,37,51,53,47,49,50,55,52,52,59,70,49,40,91,44,51,45,71,70,27,49,54,48,19,51,56,42,29,51,55,54,55,64,72,73,111

Mean predicted aligned error: 2.72 Å

Radius of gyration: 13.04 Å; Cα contacts (8 Å, |Δi|>4): 76; chains: 1; bounding box: 36×26×33 Å